Protein AF-A0A0R3R4R7-F1 (afdb_monomer_lite)

Secondary structure (DSSP, 8-state):
-------TTTTT--HHHHHHHHHHSSPPP-TTTTS--SSSSPPHHHHHHHHHHHHHHHHHHHHHHHHHHHTT--HHHHHTTSPP--S--TTS----

Organism: NCBI:txid42155

Structure (mmCIF, N/CA/C/O backbone):
data_AF-A0A0R3R4R7-F1
#
_entry.id   AF-A0A0R3R4R7-F1
#
loop_
_atom_site.group_PDB
_atom_site.id
_atom_site.type_symbol
_atom_site.label_atom_id
_atom_site.label_alt_id
_atom_site.label_comp_id
_atom_site.label_asym_id
_atom_site.label_entity_id
_atom_site.label_seq_id
_atom_site.pdbx_PDB_ins_code
_atom_site.Cartn_x
_atom_site.Cartn_y
_atom_site.Cartn_z
_atom_site.occupancy
_atom_site.B_iso_or_equiv
_atom_site.auth_seq_id
_atom_site.auth_comp_id
_atom_site.auth_asym_id
_atom_site.auth_atom_id
_atom_site.pdbx_PDB_model_num
ATOM 1 N N . MET A 1 1 ? -19.065 19.457 13.764 1.00 40.47 1 MET A N 1
ATOM 2 C CA . MET A 1 1 ? -17.922 18.576 13.446 1.00 40.47 1 MET A CA 1
ATOM 3 C C . MET A 1 1 ? -16.989 18.630 14.633 1.00 40.47 1 MET A C 1
ATOM 5 O O . MET A 1 1 ? -16.600 19.729 14.988 1.00 40.47 1 MET A O 1
ATOM 9 N N . LYS A 1 2 ? -16.741 17.510 15.321 1.00 41.19 2 LYS A N 1
ATOM 10 C CA . LYS A 1 2 ? -15.684 17.481 16.340 1.00 41.19 2 LYS A CA 1
ATOM 11 C C . LYS A 1 2 ? -14.360 17.537 15.589 1.00 41.19 2 LYS A C 1
ATOM 13 O O . LYS A 1 2 ? -14.195 16.754 14.655 1.00 41.19 2 LYS A O 1
ATOM 18 N N . ASP A 1 3 ? -13.487 18.463 15.962 1.00 43.94 3 ASP A N 1
ATOM 19 C CA . ASP A 1 3 ? -12.109 18.497 15.490 1.00 43.94 3 ASP A CA 1
ATOM 20 C C . ASP A 1 3 ? -11.486 17.128 15.781 1.00 43.94 3 ASP A C 1
ATOM 22 O O . ASP A 1 3 ? -11.317 16.739 16.937 1.00 43.94 3 ASP A O 1
ATOM 26 N N . VAL A 1 4 ? -11.258 16.335 14.732 1.00 62.06 4 VAL A N 1
ATOM 27 C CA . VAL A 1 4 ? -10.501 15.092 14.856 1.00 62.06 4 VAL A CA 1
ATOM 28 C C . VAL A 1 4 ? -9.067 15.538 15.064 1.00 62.06 4 VAL A C 1
ATOM 30 O O . VAL A 1 4 ? -8.406 15.958 14.118 1.00 62.06 4 VAL A O 1
ATOM 33 N N . GLU A 1 5 ? -8.638 15.537 16.322 1.00 65.19 5 GLU A N 1
ATOM 34 C CA . GLU A 1 5 ? -7.280 15.876 16.723 1.00 65.19 5 GLU A CA 1
ATOM 35 C C . GLU A 1 5 ? -6.296 15.076 15.855 1.00 65.19 5 GLU A C 1
ATOM 37 O O . GLU A 1 5 ? -6.337 13.843 15.804 1.00 65.19 5 GLU A O 1
ATOM 42 N N . GLU A 1 6 ? -5.485 15.795 15.076 1.00 64.88 6 GLU A N 1
ATOM 43 C CA . GLU A 1 6 ? -4.575 15.214 14.093 1.00 64.88 6 GLU A CA 1
ATOM 44 C C . GLU A 1 6 ? -3.609 14.275 14.825 1.00 64.88 6 GLU A C 1
ATOM 46 O O . GLU A 1 6 ? -2.822 14.720 15.657 1.00 64.88 6 GLU A O 1
ATOM 51 N N . ASN A 1 7 ? -3.664 12.966 14.553 1.00 70.81 7 ASN A N 1
ATOM 52 C CA . ASN A 1 7 ? -2.775 12.022 15.222 1.00 70.81 7 ASN A CA 1
ATOM 53 C C . ASN A 1 7 ? -1.327 12.286 14.756 1.00 70.81 7 ASN A C 1
ATOM 55 O O . ASN A 1 7 ? -1.015 12.024 13.588 1.00 70.81 7 ASN A O 1
ATOM 59 N N . PRO A 1 8 ? -0.419 12.758 15.633 1.00 73.06 8 PRO A N 1
ATOM 60 C CA . PRO A 1 8 ? 0.933 13.152 15.239 1.00 73.06 8 PRO A CA 1
ATOM 61 C C . PRO A 1 8 ? 1.744 11.987 14.657 1.00 73.06 8 PRO A C 1
ATOM 63 O O . PRO A 1 8 ? 2.661 12.214 13.871 1.00 73.06 8 PRO A O 1
ATOM 66 N N . LEU A 1 9 ? 1.370 10.737 14.960 1.00 71.88 9 LEU A N 1
ATOM 67 C CA . LEU A 1 9 ? 1.996 9.538 14.396 1.00 71.88 9 LEU A CA 1
ATOM 68 C C . LEU A 1 9 ? 1.640 9.296 12.920 1.00 71.88 9 LEU A C 1
ATOM 70 O O . LEU A 1 9 ? 2.339 8.536 12.251 1.00 71.88 9 LEU A O 1
ATOM 74 N N . LEU A 1 10 ? 0.565 9.908 12.410 1.00 71.44 10 LEU A N 1
ATOM 75 C CA . LEU A 1 10 ? 0.130 9.783 11.013 1.00 71.44 10 LEU A CA 1
ATOM 76 C C . LEU A 1 10 ? 0.711 10.878 10.109 1.00 71.44 10 LEU A C 1
ATOM 78 O O . LEU A 1 10 ? 0.745 10.707 8.893 1.00 71.44 10 LEU A O 1
ATOM 82 N N . LYS A 1 11 ? 1.213 11.977 10.687 1.00 71.31 11 LYS A N 1
ATOM 83 C CA . LYS A 1 11 ? 1.683 13.166 9.955 1.00 71.31 11 LYS A CA 1
ATOM 84 C C . LYS A 1 11 ? 2.860 12.888 9.005 1.00 71.31 11 LYS A C 1
ATOM 86 O O . LYS A 1 11 ? 3.006 13.551 7.977 1.00 71.31 11 LYS A O 1
ATOM 91 N N . GLU A 1 12 ? 3.669 11.887 9.340 1.00 77.81 12 GLU A N 1
ATOM 92 C CA . GLU A 1 12 ? 4.883 11.486 8.616 1.00 77.81 12 GLU A CA 1
ATOM 93 C C . GLU A 1 12 ? 4.623 10.411 7.537 1.00 77.81 12 GLU A C 1
ATOM 95 O O . GLU A 1 12 ? 5.471 10.176 6.676 1.00 77.81 12 GLU A O 1
ATOM 100 N N . ILE A 1 13 ? 3.456 9.750 7.530 1.00 85.38 13 ILE A N 1
ATOM 101 C CA . ILE A 1 13 ? 3.195 8.621 6.622 1.00 85.38 13 ILE A CA 1
ATOM 102 C C . ILE A 1 13 ? 2.700 9.151 5.276 1.00 85.38 13 ILE A C 1
ATOM 104 O O . ILE A 1 13 ? 1.511 9.408 5.084 1.00 85.38 13 ILE A O 1
ATOM 108 N N . ARG A 1 14 ? 3.618 9.304 4.316 1.00 87.12 14 ARG A N 1
ATOM 109 C CA . ARG A 1 14 ? 3.288 9.780 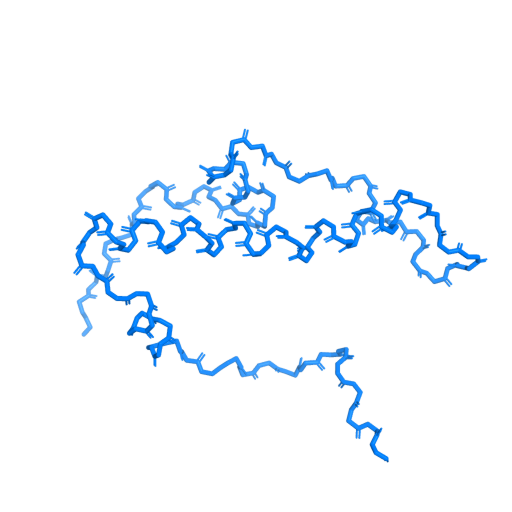2.965 1.00 87.12 14 ARG A CA 1
ATOM 110 C C . ARG A 1 14 ? 3.485 8.703 1.905 1.00 87.12 14 ARG A C 1
ATOM 112 O O . ARG A 1 14 ? 4.602 8.285 1.604 1.00 87.12 14 ARG A O 1
ATOM 119 N N . GLY A 1 15 ? 2.375 8.321 1.281 1.00 91.75 15 GLY A N 1
ATOM 120 C CA . GLY A 1 15 ? 2.343 7.378 0.168 1.00 91.75 15 GLY A CA 1
ATOM 121 C C . GLY A 1 15 ? 2.423 5.912 0.591 1.00 91.75 15 GLY A C 1
ATOM 122 O O . GLY A 1 15 ? 2.674 5.566 1.746 1.00 91.75 15 GLY A O 1
ATOM 123 N N . LEU A 1 16 ? 2.212 5.036 -0.390 1.00 94.19 16 LEU A N 1
ATOM 124 C C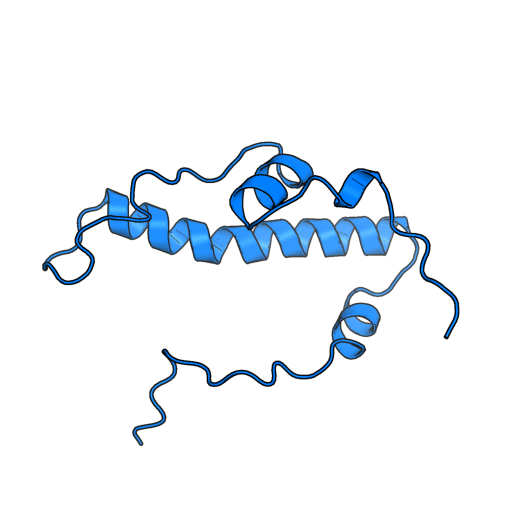A . LEU A 1 16 ? 2.031 3.607 -0.161 1.00 94.19 16 LEU A CA 1
ATOM 125 C C . LEU A 1 16 ? 3.264 2.917 0.441 1.00 94.19 16 LEU A C 1
ATOM 127 O O . LEU A 1 16 ? 3.147 2.115 1.361 1.00 94.19 16 LEU A O 1
ATOM 131 N N . SER A 1 17 ? 4.462 3.266 -0.025 1.00 94.44 17 SER A N 1
ATOM 132 C CA . SER A 1 17 ? 5.696 2.684 0.510 1.00 94.44 17 SER A CA 1
ATOM 133 C C . SER A 1 17 ? 5.913 3.009 1.989 1.00 94.44 17 SER A C 1
ATOM 135 O O . SER A 1 17 ? 6.335 2.127 2.729 1.00 94.44 17 SER A O 1
ATOM 137 N N . ALA A 1 18 ? 5.637 4.247 2.420 1.00 93.88 18 ALA A N 1
ATOM 138 C CA . ALA A 1 18 ? 5.782 4.642 3.823 1.00 93.88 18 ALA A CA 1
ATOM 139 C C . ALA A 1 18 ? 4.726 3.950 4.697 1.00 93.88 18 ALA A C 1
ATOM 141 O O . ALA A 1 18 ? 5.013 3.520 5.812 1.00 93.88 18 ALA A O 1
ATOM 142 N N . LEU A 1 19 ? 3.509 3.781 4.167 1.00 94.81 19 LEU A N 1
ATOM 143 C CA . LEU A 1 19 ? 2.462 3.013 4.834 1.00 94.81 19 LEU A CA 1
ATOM 144 C C . LEU A 1 19 ? 2.864 1.538 5.000 1.00 94.81 19 LEU A C 1
ATOM 146 O O . LEU A 1 19 ? 2.757 0.999 6.098 1.00 94.81 19 LEU A O 1
ATOM 150 N N . CYS A 1 20 ? 3.390 0.901 3.950 1.00 96.19 20 CYS A N 1
ATOM 151 C CA . CYS A 1 20 ? 3.903 -0.470 4.027 1.00 96.19 20 CYS A CA 1
ATOM 152 C C . CYS A 1 20 ? 5.036 -0.594 5.049 1.00 96.19 20 CYS A C 1
ATOM 154 O O . CYS A 1 20 ? 5.020 -1.509 5.865 1.00 96.19 20 CYS A O 1
ATOM 156 N N . GLU A 1 21 ? 5.976 0.349 5.078 1.00 95.12 21 GLU A N 1
ATOM 157 C CA . GLU A 1 21 ? 7.047 0.350 6.075 1.00 95.12 21 GLU A CA 1
ATOM 158 C C . GLU A 1 21 ? 6.493 0.417 7.498 1.00 95.12 21 GLU A C 1
ATOM 160 O O . GLU A 1 21 ? 6.858 -0.394 8.351 1.00 95.12 21 GLU A O 1
ATOM 165 N N . ARG A 1 22 ? 5.541 1.319 7.744 1.00 93.56 22 ARG A N 1
ATOM 166 C CA . ARG A 1 22 ? 4.989 1.528 9.083 1.00 93.56 22 ARG A CA 1
ATOM 167 C C . ARG A 1 22 ? 4.118 0.373 9.580 1.00 93.56 22 ARG A C 1
ATOM 169 O O . ARG A 1 22 ? 4.072 0.140 10.791 1.00 93.56 22 ARG A O 1
ATOM 176 N N . VAL A 1 23 ? 3.405 -0.296 8.674 1.00 95.06 23 VAL A N 1
ATOM 177 C CA . VAL A 1 23 ? 2.385 -1.311 8.994 1.00 95.06 23 VAL A CA 1
ATOM 178 C C . VAL A 1 23 ? 2.907 -2.741 8.821 1.00 95.06 23 VAL A C 1
ATOM 180 O O . VAL A 1 23 ? 2.609 -3.614 9.637 1.00 95.06 23 VAL A O 1
ATOM 183 N N . LEU A 1 24 ? 3.693 -2.986 7.773 1.00 95.81 24 LEU A N 1
ATOM 184 C CA . LEU A 1 24 ? 4.245 -4.297 7.412 1.00 95.81 24 LEU A CA 1
ATOM 185 C C . LEU A 1 24 ? 5.725 -4.446 7.807 1.00 95.81 24 LEU A C 1
ATOM 187 O O . LEU A 1 24 ? 6.273 -5.543 7.714 1.00 95.81 24 LEU A O 1
ATOM 191 N N . GLY A 1 25 ? 6.379 -3.368 8.254 1.00 95.81 25 GLY A N 1
ATOM 192 C CA . GLY A 1 25 ? 7.775 -3.370 8.704 1.00 95.81 25 GLY A CA 1
ATOM 193 C C . GLY A 1 25 ? 8.806 -3.304 7.576 1.00 95.81 25 GLY A C 1
ATOM 194 O O . GLY A 1 25 ? 10.002 -3.403 7.847 1.00 95.81 25 GLY A O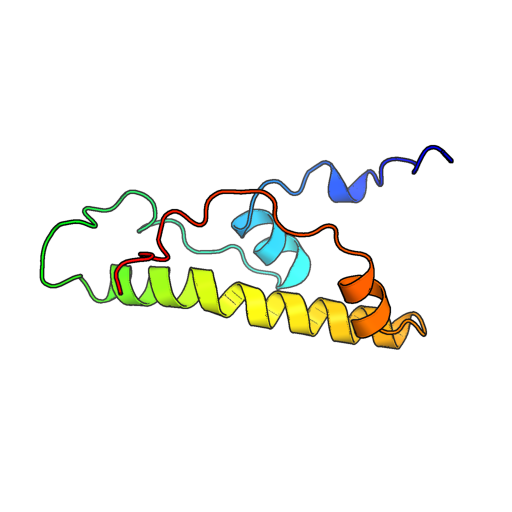 1
ATOM 195 N N . LYS A 1 26 ? 8.368 -3.173 6.316 1.00 94.44 26 LYS A N 1
ATOM 196 C CA . LYS A 1 26 ? 9.244 -3.038 5.143 1.00 94.44 26 LYS A CA 1
ATOM 197 C C . LYS A 1 26 ? 8.631 -2.091 4.105 1.00 94.44 26 LYS A C 1
ATOM 199 O O . LYS A 1 26 ? 7.432 -2.208 3.839 1.00 94.44 26 LYS A O 1
ATOM 204 N N . PRO A 1 27 ? 9.418 -1.180 3.506 1.00 95.12 27 PRO A N 1
ATOM 205 C CA . PRO A 1 27 ? 8.946 -0.349 2.405 1.00 95.12 27 PRO A CA 1
ATOM 206 C C . PRO A 1 27 ? 8.740 -1.182 1.133 1.00 95.12 27 PRO A C 1
ATOM 208 O O . PRO A 1 27 ? 9.258 -2.295 1.009 1.00 95.12 27 PRO A O 1
ATOM 211 N N . LEU A 1 28 ? 8.010 -0.624 0.166 1.00 94.38 28 LEU A N 1
ATOM 212 C CA . LEU A 1 28 ? 7.959 -1.187 -1.183 1.00 94.38 28 LEU A CA 1
ATOM 213 C C . LEU A 1 28 ? 9.246 -0.852 -1.939 1.00 94.38 28 LEU A C 1
ATOM 215 O O . LEU A 1 28 ? 9.769 0.258 -1.823 1.00 94.38 28 LEU A O 1
ATOM 219 N N . ASP A 1 29 ? 9.722 -1.794 -2.749 1.00 93.00 29 ASP A N 1
ATOM 220 C CA . ASP A 1 29 ? 10.776 -1.523 -3.724 1.00 93.00 29 ASP A CA 1
ATOM 221 C C . ASP A 1 29 ? 10.222 -0.601 -4.819 1.00 93.00 29 ASP A C 1
ATOM 223 O O . ASP A 1 29 ? 9.216 -0.924 -5.444 1.00 93.00 29 ASP A O 1
ATOM 227 N N . LYS A 1 30 ? 10.860 0.552 -5.039 1.00 92.56 30 LYS A N 1
ATOM 228 C CA . LYS A 1 30 ? 10.429 1.574 -6.008 1.00 92.56 30 LYS A CA 1
ATOM 229 C C . LYS A 1 30 ? 11.220 1.549 -7.314 1.00 92.56 30 LYS A C 1
ATOM 231 O O . LYS A 1 30 ? 10.984 2.407 -8.164 1.00 92.56 30 LYS A O 1
ATOM 236 N N . THR A 1 31 ? 12.148 0.609 -7.500 1.00 94.06 31 THR A N 1
ATOM 237 C CA . THR A 1 31 ? 13.061 0.599 -8.655 1.00 94.06 31 THR A CA 1
ATOM 238 C C . THR A 1 31 ? 12.335 0.629 -10.002 1.00 94.06 31 THR A C 1
ATOM 240 O O . THR A 1 31 ? 12.795 1.285 -10.933 1.00 94.06 31 THR A O 1
ATOM 243 N N . GLU A 1 32 ? 11.176 -0.019 -10.109 1.00 95.94 32 GLU A N 1
ATOM 244 C CA . GLU A 1 32 ? 10.417 -0.117 -11.364 1.00 95.94 32 GLU A CA 1
ATOM 245 C C . GLU A 1 32 ? 9.293 0.925 -11.501 1.00 95.94 32 GLU A C 1
ATOM 247 O O . GLU A 1 32 ? 8.607 0.949 -12.528 1.00 95.94 32 GLU A O 1
ATOM 252 N N . GLN A 1 33 ? 9.140 1.830 -10.521 1.00 94.31 33 GLN A N 1
ATOM 253 C CA . GLN A 1 33 ? 8.099 2.865 -10.516 1.00 94.31 33 GLN A CA 1
ATOM 254 C C . GLN A 1 33 ? 8.176 3.749 -11.771 1.00 94.31 33 GLN A C 1
ATOM 256 O O . GLN A 1 33 ? 7.172 3.955 -12.451 1.00 94.31 33 GLN A O 1
ATOM 261 N N . CYS A 1 34 ? 9.383 4.208 -12.119 1.00 95.50 34 CYS A N 1
ATOM 262 C CA . CYS A 1 34 ? 9.659 5.062 -13.280 1.00 95.50 34 CYS A CA 1
ATOM 263 C C . CYS A 1 34 ? 10.353 4.283 -14.415 1.00 95.50 34 CYS A C 1
ATOM 265 O O . CYS A 1 34 ? 11.342 4.749 -14.981 1.00 95.50 34 CYS A O 1
ATOM 267 N N . SER A 1 35 ? 9.878 3.070 -14.713 1.00 93.88 35 SER A N 1
ATOM 268 C CA . SER A 1 35 ? 10.403 2.234 -15.801 1.00 93.88 35 SER A CA 1
ATOM 269 C C . SER A 1 35 ? 9.664 2.450 -17.133 1.00 93.88 35 SER A C 1
ATOM 271 O O . SER A 1 35 ? 8.657 3.153 -17.215 1.00 93.88 35 SER A O 1
ATOM 273 N N . VAL A 1 36 ? 10.174 1.842 -18.208 1.00 95.31 36 VAL A N 1
ATOM 274 C CA . VAL A 1 36 ? 9.579 1.900 -19.555 1.00 95.31 36 VAL A CA 1
ATOM 275 C C . VAL A 1 36 ? 8.396 0.919 -19.635 1.00 95.31 36 VAL A C 1
ATOM 277 O O . VAL A 1 36 ? 8.571 -0.250 -19.984 1.00 95.31 36 VAL A O 1
ATOM 280 N N . TRP A 1 37 ? 7.201 1.371 -19.237 1.00 95.12 37 TRP A N 1
ATOM 281 C CA . TRP A 1 37 ? 5.976 0.555 -19.112 1.00 95.12 37 TRP A CA 1
ATOM 282 C C . TRP A 1 37 ? 5.234 0.277 -20.429 1.00 95.12 37 TRP A C 1
ATOM 284 O O . TRP A 1 37 ? 4.344 -0.576 -20.472 1.00 95.12 37 TRP A O 1
ATOM 294 N N . ASP A 1 38 ? 5.574 0.972 -21.509 1.00 95.69 38 ASP A N 1
ATOM 295 C CA . ASP A 1 38 ? 5.002 0.813 -22.853 1.00 95.69 38 ASP A CA 1
ATOM 296 C C . ASP A 1 38 ? 5.717 -0.273 -23.680 1.00 95.69 38 ASP A C 1
ATOM 298 O O . ASP A 1 38 ? 5.096 -0.929 -24.519 1.00 95.69 38 ASP A O 1
ATOM 302 N N . ARG A 1 39 ? 6.999 -0.540 -23.398 1.00 94.75 39 ARG A N 1
ATOM 303 C CA . ARG A 1 39 ? 7.783 -1.588 -24.067 1.00 94.75 39 ARG A CA 1
ATOM 304 C C . ARG A 1 39 ? 7.208 -2.985 -23.812 1.00 94.75 39 ARG A C 1
ATOM 306 O O . ARG A 1 39 ? 6.741 -3.303 -22.717 1.00 94.75 39 ARG A O 1
ATOM 313 N N . ARG A 1 40 ? 7.269 -3.853 -24.829 1.00 96.81 40 ARG A N 1
ATOM 314 C CA . ARG A 1 40 ? 6.888 -5.270 -24.729 1.00 96.81 40 ARG A CA 1
ATOM 315 C C . ARG A 1 40 ? 8.010 -6.210 -25.207 1.00 96.81 40 ARG A C 1
ATOM 317 O O . ARG A 1 40 ? 8.738 -5.835 -26.127 1.00 96.81 40 ARG A O 1
ATOM 324 N N . PRO A 1 41 ? 8.137 -7.414 -24.608 1.00 96.12 41 PRO A N 1
ATOM 325 C CA . PRO A 1 41 ? 7.448 -7.853 -23.385 1.00 96.12 41 PRO A CA 1
ATOM 326 C C . PRO A 1 41 ? 7.891 -7.034 -22.158 1.00 96.12 41 PRO A C 1
ATOM 328 O O . PRO A 1 41 ? 8.937 -6.385 -22.189 1.00 96.12 41 PRO A O 1
ATOM 331 N N . LEU A 1 42 ? 7.076 -7.035 -21.098 1.00 97.56 42 LEU A N 1
ATOM 332 C CA . LEU A 1 42 ? 7.492 -6.470 -19.810 1.00 97.56 42 LEU A CA 1
ATOM 333 C C . LEU A 1 42 ? 8.601 -7.335 -19.206 1.00 97.56 42 LEU A C 1
ATOM 335 O O . LEU A 1 42 ? 8.616 -8.553 -19.389 1.00 97.56 42 LEU A O 1
ATOM 339 N N . ARG A 1 43 ? 9.519 -6.707 -18.471 1.00 96.88 43 ARG A N 1
ATOM 340 C CA . ARG A 1 43 ? 10.574 -7.418 -17.737 1.00 96.88 43 ARG A CA 1
ATOM 341 C C . ARG A 1 43 ? 9.994 -8.080 -16.489 1.00 96.88 43 ARG A C 1
ATOM 343 O O . ARG A 1 43 ? 9.083 -7.536 -15.868 1.00 96.88 43 ARG A O 1
ATOM 350 N N . ASP A 1 44 ? 10.600 -9.176 -16.045 1.00 97.56 44 ASP A N 1
ATOM 351 C CA . ASP A 1 44 ? 10.176 -9.882 -14.827 1.00 97.56 44 ASP A CA 1
ATOM 352 C C . ASP A 1 44 ? 10.122 -8.971 -13.593 1.00 97.56 44 ASP A C 1
ATOM 354 O O . ASP A 1 44 ? 9.226 -9.100 -12.762 1.00 97.56 44 ASP A O 1
ATOM 358 N N . LEU A 1 45 ? 11.051 -8.017 -13.483 1.00 96.94 45 LEU A N 1
ATOM 359 C CA . LEU A 1 45 ? 11.060 -7.035 -12.397 1.00 96.94 45 LEU A CA 1
ATOM 360 C C . LEU A 1 45 ? 9.846 -6.096 -12.449 1.00 96.94 45 LEU A C 1
ATOM 362 O O . LEU A 1 45 ? 9.245 -5.843 -11.409 1.00 96.94 45 LEU A O 1
ATOM 366 N N . GLN A 1 46 ? 9.427 -5.653 -13.640 1.00 97.19 46 GLN A N 1
ATOM 367 C CA . GLN A 1 46 ? 8.221 -4.830 -13.813 1.00 97.19 46 GLN A CA 1
ATOM 368 C C . GLN A 1 46 ? 6.968 -5.613 -13.418 1.00 97.19 46 GLN A C 1
ATOM 370 O O . GLN A 1 46 ? 6.117 -5.093 -12.701 1.00 97.19 46 GLN A O 1
ATOM 375 N N . LEU A 1 47 ? 6.872 -6.881 -13.835 1.00 96.94 47 LEU A N 1
ATOM 376 C CA . LEU A 1 47 ? 5.754 -7.752 -13.462 1.00 96.94 47 LEU A CA 1
ATOM 377 C C . LEU A 1 47 ? 5.683 -7.956 -11.945 1.00 96.94 47 LEU A C 1
ATOM 379 O O . LEU A 1 47 ? 4.613 -7.816 -11.356 1.00 96.94 47 LEU A O 1
ATOM 383 N N . ARG A 1 48 ? 6.822 -8.240 -11.301 1.00 97.06 48 ARG A N 1
ATOM 384 C CA . ARG A 1 48 ? 6.907 -8.392 -9.840 1.00 97.06 48 ARG A CA 1
ATOM 385 C C . ARG A 1 48 ? 6.526 -7.110 -9.109 1.00 97.06 48 ARG A C 1
ATOM 387 O O . ARG A 1 48 ? 5.773 -7.182 -8.145 1.00 97.06 48 ARG A O 1
ATOM 394 N N . TYR A 1 49 ? 7.014 -5.962 -9.573 1.00 96.25 49 TYR A N 1
ATOM 395 C CA . TYR A 1 49 ? 6.673 -4.664 -8.999 1.00 96.25 49 TYR A CA 1
ATOM 396 C C . TYR A 1 49 ? 5.170 -4.376 -9.105 1.00 96.25 49 TYR A C 1
ATOM 398 O O . TYR A 1 49 ? 4.535 -4.119 -8.088 1.00 96.25 49 TYR A O 1
ATOM 406 N N . ALA A 1 50 ? 4.579 -4.510 -10.299 1.00 95.38 50 ALA A N 1
ATOM 407 C CA . ALA A 1 50 ? 3.146 -4.279 -10.502 1.00 95.38 50 ALA A CA 1
ATOM 408 C C . ALA A 1 50 ? 2.276 -5.229 -9.662 1.00 95.38 50 ALA A C 1
ATOM 410 O O . ALA A 1 50 ? 1.286 -4.807 -9.067 1.00 95.38 50 ALA A O 1
ATOM 411 N N . ALA A 1 51 ? 2.660 -6.508 -9.576 1.00 96.25 51 ALA A N 1
ATOM 412 C CA . ALA A 1 51 ? 1.967 -7.478 -8.734 1.00 96.25 51 ALA A CA 1
ATOM 413 C C . ALA A 1 51 ? 2.058 -7.110 -7.245 1.00 96.25 51 ALA A C 1
ATOM 415 O O . ALA A 1 51 ? 1.066 -7.217 -6.526 1.00 96.25 51 ALA A O 1
ATOM 416 N N . LEU A 1 52 ? 3.227 -6.658 -6.781 1.00 95.75 52 LEU A N 1
ATOM 417 C CA . LEU A 1 52 ? 3.437 -6.262 -5.390 1.00 95.75 52 LEU A CA 1
ATOM 418 C C . LEU A 1 52 ? 2.633 -5.008 -5.015 1.00 95.75 52 LEU A C 1
ATOM 420 O O . LEU A 1 52 ? 2.059 -4.975 -3.926 1.00 95.75 52 LEU A O 1
ATOM 424 N N . ASP A 1 53 ? 2.552 -4.018 -5.907 1.00 94.56 53 ASP A N 1
ATOM 425 C CA . ASP A 1 53 ? 1.812 -2.769 -5.674 1.00 94.56 53 ASP A CA 1
ATOM 426 C C . ASP A 1 53 ? 0.309 -3.040 -5.451 1.00 94.56 53 ASP A C 1
ATOM 428 O O . ASP A 1 53 ? -0.320 -2.423 -4.593 1.00 94.56 53 ASP A O 1
ATOM 432 N N . ALA A 1 54 ? -0.251 -4.058 -6.118 1.00 95.06 54 ALA A N 1
ATOM 433 C CA . ALA A 1 54 ? -1.610 -4.539 -5.857 1.00 95.06 54 ALA A CA 1
ATOM 434 C C . ALA A 1 54 ? -1.700 -5.445 -4.613 1.00 95.06 54 ALA A C 1
ATOM 436 O O . ALA A 1 54 ? -2.575 -5.266 -3.765 1.00 95.06 54 ALA A O 1
ATOM 437 N N . TYR A 1 55 ? -0.796 -6.419 -4.475 1.00 96.75 55 TYR A N 1
ATOM 438 C CA . TYR A 1 55 ? -0.844 -7.409 -3.394 1.00 96.75 55 TYR A CA 1
ATOM 439 C C . TYR A 1 55 ? -0.661 -6.784 -2.004 1.00 96.75 55 TYR A C 1
ATOM 441 O O . TYR A 1 55 ? -1.269 -7.231 -1.029 1.00 96.75 55 TYR A O 1
ATOM 449 N N . CYS A 1 56 ? 0.123 -5.708 -1.896 1.00 96.81 56 CYS A N 1
ATOM 450 C CA . CYS A 1 56 ? 0.316 -5.017 -0.625 1.00 96.81 56 CYS A CA 1
ATOM 451 C C . CYS A 1 56 ? -0.977 -4.413 -0.055 1.00 96.81 56 CYS A C 1
ATOM 453 O O . CYS A 1 56 ? -1.105 -4.337 1.166 1.00 96.81 56 CYS A O 1
ATOM 455 N N . MET A 1 57 ? -1.970 -4.087 -0.893 1.00 96.00 57 MET A N 1
ATOM 456 C CA . MET A 1 57 ? -3.291 -3.640 -0.434 1.00 96.00 57 MET A CA 1
ATOM 457 C C . MET A 1 57 ? -4.001 -4.709 0.392 1.00 96.00 57 MET A C 1
ATOM 459 O O . MET A 1 57 ? -4.603 -4.392 1.416 1.00 96.00 57 MET A O 1
ATOM 463 N N . LEU A 1 58 ? -3.893 -5.976 -0.014 1.00 97.25 58 LEU A N 1
ATOM 464 C CA . LEU A 1 58 ? -4.491 -7.094 0.715 1.00 97.25 58 LEU A CA 1
ATOM 465 C C . LEU A 1 58 ? -3.803 -7.284 2.068 1.00 97.25 58 LEU A C 1
ATOM 467 O O . LEU A 1 58 ? -4.478 -7.352 3.091 1.00 97.25 58 LEU A O 1
ATOM 471 N N . MET A 1 59 ? -2.467 -7.264 2.092 1.00 97.69 59 MET A N 1
ATOM 472 C CA . MET A 1 59 ? -1.699 -7.374 3.339 1.00 97.69 59 MET A CA 1
ATOM 473 C C . MET A 1 59 ? -2.011 -6.231 4.317 1.00 97.69 59 MET A C 1
ATOM 475 O O . MET A 1 59 ? -2.127 -6.448 5.523 1.00 97.69 59 MET A O 1
ATOM 479 N N . LEU A 1 60 ? -2.161 -5.002 3.812 1.00 96.88 60 LEU A N 1
ATOM 480 C CA . LEU A 1 60 ? -2.569 -3.856 4.627 1.00 96.88 60 LEU A CA 1
ATOM 481 C C . LEU A 1 60 ? -4.000 -4.021 5.149 1.00 96.88 60 LEU A C 1
ATOM 483 O O . LEU A 1 60 ? -4.251 -3.759 6.325 1.00 96.88 60 LEU A O 1
ATOM 487 N N . TYR A 1 61 ? -4.926 -4.489 4.311 1.00 96.44 61 TYR A N 1
ATOM 488 C CA . TYR A 1 61 ? -6.302 -4.752 4.725 1.00 96.44 61 TYR A CA 1
ATOM 489 C C . TYR A 1 61 ? -6.373 -5.812 5.831 1.00 96.44 61 TYR A C 1
ATOM 491 O O . TYR A 1 61 ? -7.073 -5.609 6.820 1.00 96.44 61 TYR A O 1
ATOM 499 N N . GLU A 1 62 ? -5.599 -6.894 5.734 1.00 97.62 62 GLU A N 1
ATOM 500 C CA . GLU A 1 62 ? -5.506 -7.910 6.791 1.00 97.62 62 GLU A CA 1
ATOM 501 C C . GLU A 1 62 ? -5.053 -7.317 8.133 1.00 97.62 62 GLU A C 1
ATOM 503 O O . GLU A 1 62 ? -5.598 -7.671 9.181 1.00 97.62 62 GLU A O 1
ATOM 508 N N . LYS A 1 63 ? -4.108 -6.364 8.123 1.00 97.31 63 LYS A N 1
ATOM 509 C CA . LYS A 1 63 ? -3.725 -5.632 9.343 1.00 97.31 63 LYS A CA 1
ATOM 510 C C . LYS A 1 63 ? -4.869 -4.788 9.889 1.00 97.31 63 LYS A C 1
ATOM 512 O O . LYS A 1 63 ? -5.092 -4.795 11.096 1.00 97.31 63 LYS A O 1
ATOM 517 N N . CYS A 1 64 ? -5.628 -4.119 9.024 1.00 95.88 64 CYS A N 1
ATOM 518 C CA . CYS A 1 64 ? -6.820 -3.384 9.442 1.00 95.88 64 CYS A CA 1
ATOM 519 C C . CYS A 1 64 ? -7.872 -4.307 10.078 1.00 95.88 64 CYS A C 1
ATOM 521 O O . CYS A 1 64 ? -8.468 -3.931 11.085 1.00 95.88 64 CYS A O 1
ATOM 523 N N . VAL A 1 65 ? -8.077 -5.513 9.536 1.00 97.00 65 VAL A N 1
ATOM 524 C CA . VAL A 1 65 ? -8.988 -6.521 10.109 1.00 97.00 65 VAL A CA 1
ATOM 525 C C . VAL A 1 65 ? -8.523 -6.955 11.502 1.00 97.00 65 VAL A C 1
ATOM 527 O O . VAL A 1 65 ? -9.316 -6.940 12.443 1.00 97.00 65 VAL A O 1
ATOM 530 N N . ASP A 1 66 ? -7.242 -7.303 11.651 1.00 97.56 66 ASP A N 1
ATOM 531 C CA . ASP A 1 66 ? -6.644 -7.693 12.937 1.00 97.56 66 ASP A CA 1
ATOM 532 C C . ASP A 1 66 ? -6.769 -6.572 13.982 1.00 97.56 66 ASP A C 1
ATOM 534 O O . ASP A 1 66 ? -7.204 -6.811 15.109 1.00 97.56 66 ASP A O 1
ATOM 538 N N . TRP A 1 67 ? -6.467 -5.326 13.613 1.00 96.94 67 TRP A N 1
ATOM 539 C CA . TRP A 1 67 ? -6.613 -4.185 14.520 1.00 96.94 67 TRP A CA 1
ATOM 540 C C . TRP A 1 67 ? -8.064 -3.894 14.888 1.00 96.94 67 TRP A C 1
ATOM 542 O O . TRP A 1 67 ? -8.337 -3.636 16.058 1.00 96.94 67 TRP A O 1
ATOM 552 N N . ALA A 1 68 ? -8.991 -3.970 13.930 1.00 96.62 68 ALA A N 1
ATOM 553 C CA . ALA A 1 68 ? -10.414 -3.806 14.206 1.00 96.62 68 ALA A CA 1
ATOM 554 C C . ALA A 1 68 ? -10.890 -4.853 15.224 1.00 96.6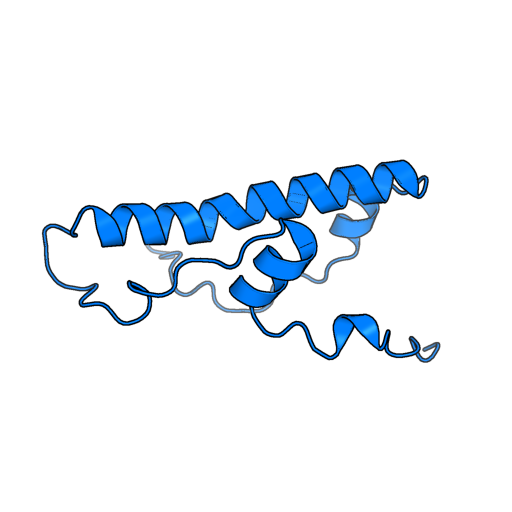2 68 ALA A C 1
ATOM 556 O O . ALA A 1 68 ? -11.511 -4.492 16.219 1.00 96.62 68 ALA A O 1
ATOM 557 N N . SER A 1 69 ? -10.488 -6.118 15.054 1.00 96.38 69 SER A N 1
ATOM 558 C CA . SER A 1 69 ? -10.819 -7.187 16.003 1.00 96.38 69 SER A CA 1
ATOM 559 C C . SER A 1 69 ? -10.264 -6.933 17.408 1.00 96.38 69 SER A C 1
ATOM 561 O O . SER A 1 69 ? -10.948 -7.219 18.385 1.00 96.38 69 SER A O 1
ATOM 563 N N . ARG A 1 70 ? -9.042 -6.403 17.536 1.00 97.25 70 ARG A N 1
ATOM 564 C CA . ARG A 1 70 ? -8.430 -6.089 18.845 1.00 97.25 70 ARG A CA 1
ATOM 565 C C . ARG A 1 70 ? -9.094 -4.912 19.555 1.00 97.25 70 ARG A C 1
ATOM 567 O O . ARG A 1 70 ? -8.980 -4.800 20.771 1.00 97.25 70 ARG A O 1
ATOM 574 N N . LEU A 1 71 ? -9.733 -4.030 18.794 1.00 96.62 71 LEU A N 1
ATOM 575 C CA . LEU A 1 71 ? -10.448 -2.856 19.291 1.00 96.62 71 LEU A CA 1
ATOM 576 C C . LEU A 1 71 ? -11.952 -3.109 19.475 1.00 96.62 71 LEU A C 1
ATOM 578 O O . LEU A 1 71 ? -12.671 -2.165 19.783 1.00 96.62 71 LEU A O 1
ATOM 582 N N . ASP A 1 72 ? -12.415 -4.348 19.282 1.00 96.94 72 ASP A N 1
ATOM 583 C CA . ASP A 1 72 ? -13.836 -4.724 19.309 1.00 96.94 72 ASP A CA 1
ATOM 584 C C . ASP A 1 72 ? -14.686 -3.928 18.295 1.00 96.94 72 ASP A C 1
ATOM 586 O O . ASP A 1 72 ? -15.811 -3.504 18.552 1.00 96.94 72 ASP A O 1
ATOM 590 N N . LEU A 1 73 ? -14.114 -3.686 17.111 1.00 96.06 73 LEU A N 1
ATOM 591 C CA . LEU A 1 73 ? -14.747 -2.973 16.004 1.00 96.06 73 LEU A CA 1
ATOM 592 C C . LEU A 1 73 ? -14.987 -3.901 14.809 1.00 96.06 73 LEU A C 1
ATOM 594 O O . LEU A 1 73 ? -14.172 -4.764 14.478 1.00 96.06 73 LEU A O 1
ATOM 598 N N . SER A 1 74 ? -16.079 -3.662 14.080 1.00 95.00 74 SER A N 1
ATOM 599 C CA . SER A 1 74 ? -16.366 -4.350 12.820 1.00 95.00 74 SER A CA 1
ATOM 600 C C . SER A 1 74 ? -15.700 -3.644 11.641 1.00 95.00 74 SER A C 1
ATOM 602 O O . SER A 1 74 ? -16.073 -2.529 11.268 1.00 95.00 74 SER A O 1
ATOM 604 N N . ILE A 1 75 ? -14.762 -4.325 10.975 1.00 95.00 75 ILE A N 1
ATOM 605 C CA . ILE A 1 75 ? -14.127 -3.795 9.758 1.00 95.00 75 ILE A CA 1
ATOM 606 C C . ILE A 1 75 ? -15.152 -3.487 8.656 1.00 95.00 75 ILE A C 1
ATOM 608 O O . ILE A 1 75 ? -14.995 -2.521 7.915 1.00 95.00 75 ILE A O 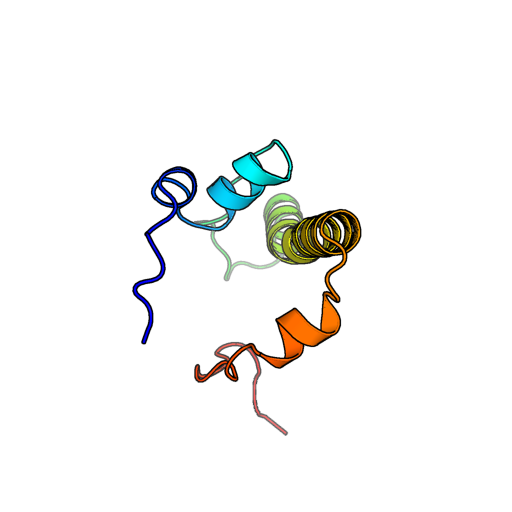1
ATOM 612 N N . ARG A 1 76 ? -16.243 -4.263 8.576 1.00 93.25 76 ARG A N 1
ATOM 613 C CA . ARG A 1 76 ? -17.309 -4.059 7.584 1.00 93.25 76 ARG A CA 1
ATOM 614 C C . ARG A 1 76 ? -18.056 -2.751 7.819 1.00 93.25 76 ARG A C 1
ATOM 616 O O . ARG A 1 76 ? -18.333 -2.041 6.861 1.00 93.25 76 ARG A O 1
ATOM 623 N N . GLU A 1 77 ? -18.336 -2.424 9.077 1.00 93.81 77 GLU A N 1
ATOM 624 C CA . GLU A 1 77 ? -18.988 -1.163 9.450 1.00 93.81 77 GLU A CA 1
ATOM 625 C C . GLU A 1 77 ? -18.071 0.045 9.239 1.00 93.81 77 GLU A C 1
ATOM 627 O O . GLU A 1 77 ? -18.544 1.144 8.952 1.00 93.81 77 GLU A O 1
ATOM 632 N N . ILE A 1 78 ? -16.754 -0.133 9.387 1.00 92.12 78 ILE A N 1
ATOM 633 C CA . ILE A 1 78 ? -15.775 0.907 9.046 1.00 92.12 78 ILE A CA 1
ATOM 634 C C . ILE A 1 78 ? -15.792 1.142 7.533 1.00 92.12 78 ILE A C 1
ATOM 636 O O . ILE A 1 78 ? -15.942 2.281 7.092 1.00 92.12 78 ILE A O 1
ATOM 640 N N . CYS A 1 79 ? -15.700 0.074 6.735 1.00 91.25 79 CYS A N 1
ATOM 641 C CA . CYS A 1 79 ? -15.732 0.167 5.277 1.00 91.25 79 CYS A CA 1
ATOM 642 C C . CYS A 1 79 ? -17.050 0.757 4.752 1.00 91.25 79 CYS A C 1
ATOM 644 O O . CYS A 1 79 ? -17.020 1.546 3.814 1.00 91.25 79 CYS A O 1
ATOM 646 N N . SER A 1 80 ? -18.198 0.450 5.368 1.00 90.75 80 SER A N 1
ATOM 647 C CA . SER A 1 80 ? -19.495 0.994 4.933 1.00 90.75 80 SER A CA 1
ATOM 648 C C . SER A 1 80 ? -19.639 2.504 5.144 1.00 90.75 80 SER A C 1
ATOM 650 O O . SER A 1 80 ? -20.561 3.102 4.602 1.00 90.75 80 SER A O 1
ATOM 652 N N . LYS A 1 81 ? -18.769 3.117 5.956 1.00 89.88 81 LYS A N 1
ATOM 653 C CA . LYS A 1 81 ? -18.734 4.569 6.190 1.00 89.88 81 LYS A CA 1
ATOM 654 C C . LYS A 1 81 ? -17.819 5.304 5.208 1.00 89.88 81 LYS A C 1
ATOM 656 O O . LYS A 1 81 ? -17.714 6.524 5.297 1.00 89.88 81 LYS A O 1
ATOM 661 N N . GLN A 1 82 ? -17.113 4.591 4.327 1.00 83.56 82 GLN A N 1
ATOM 662 C CA . GLN A 1 82 ? -16.288 5.239 3.315 1.00 83.56 82 GLN A CA 1
ATOM 663 C C . GLN A 1 82 ? -17.178 5.872 2.248 1.00 83.56 82 GLN A C 1
ATOM 665 O O . GLN A 1 82 ? -18.048 5.212 1.684 1.00 83.56 82 GLN A O 1
ATOM 670 N N . GLU A 1 83 ? -16.933 7.151 1.968 1.00 81.19 83 GLU A N 1
ATOM 671 C CA . GLU A 1 83 ? -17.556 7.833 0.839 1.00 81.19 83 GLU A CA 1
ATOM 672 C C . GLU A 1 83 ? -17.184 7.122 -0.473 1.00 81.19 83 GLU A C 1
ATOM 674 O O . GLU A 1 83 ? -16.039 6.671 -0.621 1.00 81.19 83 GLU A O 1
ATOM 679 N N . PRO A 1 84 ? -18.113 7.019 -1.440 1.00 75.94 84 PRO A N 1
ATOM 680 C CA . PRO A 1 84 ? -17.811 6.455 -2.744 1.00 75.94 84 PRO A CA 1
ATOM 681 C C . PRO A 1 84 ? -16.618 7.171 -3.382 1.00 75.94 84 PRO A C 1
ATOM 683 O O . PRO A 1 84 ? -16.556 8.404 -3.414 1.00 75.94 84 PRO A O 1
ATOM 686 N N . LEU A 1 85 ? -15.682 6.392 -3.931 1.00 69.81 85 LEU A N 1
ATOM 687 C CA . LEU A 1 85 ? -14.589 6.932 -4.733 1.00 69.81 85 LEU A CA 1
ATOM 688 C C . LEU A 1 85 ? -15.192 7.724 -5.900 1.00 69.81 85 LEU A C 1
ATOM 690 O O . LEU A 1 85 ? -15.790 7.157 -6.807 1.00 69.81 85 LEU A O 1
ATOM 694 N N . THR A 1 86 ? -15.044 9.043 -5.862 1.00 59.84 86 THR A N 1
ATOM 695 C CA . THR A 1 86 ? -15.665 9.976 -6.817 1.00 59.84 86 THR A CA 1
ATOM 696 C C . THR A 1 86 ? -14.767 10.274 -8.023 1.00 59.84 86 THR A C 1
ATOM 698 O O . THR A 1 86 ? -15.047 11.175 -8.808 1.00 59.84 86 THR A O 1
ATOM 701 N N . GLY A 1 87 ? -13.667 9.532 -8.177 1.00 62.25 87 GLY A N 1
ATOM 702 C CA . GLY A 1 87 ? -12.717 9.702 -9.272 1.00 62.25 87 GLY A CA 1
ATOM 703 C C . GLY A 1 87 ? -13.075 8.869 -10.500 1.00 62.25 87 GLY A C 1
ATOM 704 O O . GLY A 1 87 ? -13.536 7.735 -10.381 1.00 62.25 87 GLY A O 1
ATOM 705 N N . THR A 1 88 ? -12.797 9.406 -11.688 1.00 59.34 88 THR A N 1
ATOM 706 C CA . THR A 1 88 ? -12.788 8.631 -12.931 1.00 59.34 88 THR A CA 1
ATOM 707 C C . THR A 1 88 ? -11.774 7.507 -12.773 1.00 59.34 88 THR A C 1
ATOM 709 O O . THR A 1 88 ? -10.600 7.781 -12.544 1.00 59.34 88 THR A O 1
ATOM 712 N N . LEU A 1 89 ? -12.218 6.256 -12.863 1.00 62.56 89 LEU A N 1
ATOM 713 C CA . LEU A 1 89 ? -11.354 5.081 -12.838 1.00 62.56 89 LEU A CA 1
ATOM 714 C C . LEU A 1 89 ? -10.588 5.011 -14.173 1.00 62.56 89 LEU A C 1
ATOM 716 O O . LEU A 1 89 ? -11.127 4.492 -15.146 1.00 62.56 89 LEU A O 1
ATOM 720 N N . PRO A 1 90 ? -9.341 5.514 -14.277 1.00 57.16 90 PRO A N 1
ATOM 721 C CA . PRO A 1 90 ? -8.737 5.837 -15.576 1.00 57.16 90 PRO A CA 1
ATOM 722 C C . PRO A 1 90 ? -8.362 4.599 -16.403 1.00 57.16 90 PRO A C 1
ATOM 724 O O . PRO A 1 90 ? -8.037 4.712 -17.580 1.00 57.16 90 PRO A O 1
ATOM 727 N N . LEU A 1 91 ? -8.358 3.424 -15.770 1.00 59.38 91 LEU A N 1
ATOM 728 C CA . LEU A 1 91 ? -7.922 2.150 -16.342 1.00 59.38 91 LEU A CA 1
ATOM 729 C C . LEU A 1 91 ? -9.060 1.133 -16.492 1.00 59.38 91 LEU A C 1
ATOM 731 O O . LEU A 1 91 ? -8.850 0.077 -17.087 1.00 59.38 91 LEU A O 1
ATOM 735 N N . PHE A 1 92 ? -10.257 1.440 -15.988 1.00 55.19 92 PHE A N 1
ATOM 736 C CA . PHE A 1 92 ? -11.448 0.673 -16.328 1.00 55.19 92 PHE A CA 1
ATOM 737 C C . PHE A 1 92 ? -11.986 1.260 -17.631 1.00 55.19 92 PHE A C 1
ATOM 739 O O . PHE A 1 92 ? -12.512 2.365 -17.680 1.00 55.19 92 PHE A O 1
ATOM 746 N N . CYS A 1 93 ? -11.737 0.555 -18.729 1.00 50.72 93 CYS A N 1
ATOM 747 C CA . CYS A 1 93 ? -12.255 0.932 -20.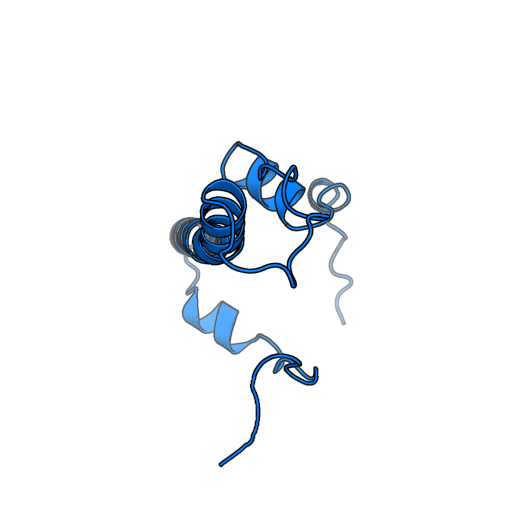030 1.00 50.72 93 CYS A CA 1
ATOM 748 C C . CYS A 1 93 ? -13.755 0.605 -20.060 1.00 50.72 93 CYS A C 1
ATOM 750 O O . CYS A 1 93 ? -14.107 -0.569 -20.131 1.00 50.72 93 CYS A O 1
ATOM 752 N N . ASP A 1 94 ? -14.627 1.615 -20.072 1.00 53.75 94 ASP A N 1
ATOM 753 C CA . ASP A 1 94 ? -16.076 1.450 -20.299 1.00 53.75 94 ASP A CA 1
ATOM 754 C C . ASP A 1 94 ? -16.414 1.083 -21.763 1.00 53.75 94 ASP A C 1
ATOM 756 O O . ASP A 1 94 ? -17.468 1.442 -22.286 1.00 53.75 94 ASP A O 1
ATOM 760 N N . LYS A 1 95 ? -15.521 0.385 -22.478 1.00 47.22 95 LYS A N 1
ATOM 761 C CA . LYS A 1 95 ? -15.840 -0.143 -23.809 1.00 47.22 95 LYS A CA 1
ATOM 762 C C . LYS A 1 95 ? -16.521 -1.498 -23.658 1.00 47.22 95 LYS A C 1
ATOM 764 O O . LYS A 1 95 ? -15.843 -2.523 -23.586 1.00 47.22 95 LYS A O 1
ATOM 769 N N . GLN A 1 96 ? -17.852 -1.467 -23.610 1.00 45.28 96 GLN A N 1
ATOM 770 C CA . GLN A 1 96 ? -18.676 -2.528 -24.193 1.00 45.28 96 GLN A CA 1
ATOM 771 C C . GLN A 1 96 ? -18.747 -2.336 -25.709 1.00 45.28 96 GLN A C 1
ATOM 773 O O . GLN A 1 96 ? -18.814 -1.165 -26.150 1.00 45.28 96 GLN A O 1
#

Radius of gyration: 17.27 Å; chains: 1; bounding box: 33×28×44 Å

Foldseek 3Di:
DPPPPPDPVCPPQDDDQSLCCVQVVGGQDCPCVPPDPVDPPDDPVVVVSVVCVVVVVVVSVVSVCVVCVVVVHDPVVVVVPDDPPPDDPPPPPPDD

InterPro domains:
  IPR002562 3'-5' exonuclease domain [PF01612] (14-63)
  IPR012337 Ribonuclease H-like superfamily [SSF53098] (15-72)
  IPR036397 Ribonuclease H superfamily [G3DSA:3.30.420.10] (2-77)
  IPR052408 Exonuclease MUT-7-like [PTHR47765] (9-77)

pLDDT: mean 85.85, std 16.25, range [40.47, 97.69]

Sequence (96 aa):
MKDVEENPLLKEIRGLSALCERVLGKPLDKTEQCSVWDRRPLRDLQLRYAALDAYCMLMLYEKCVDWASRLDLSIREICSKQEPLTGTLPLFCDKQ